Protein AF-A0AAU8HGP7-F1 (afdb_monomer_lite)

pLDDT: mean 84.36, std 16.42, range [36.03, 98.19]

Foldseek 3Di:
DDDPDPPPDDPPPDDDDDDDDDLVVVVVVQVVVCVPDDRDDPDLVSVQVCVVVVNDDDDDDDDDPDDPVDDDDSHDDPPDDDDQDWDDDDDDTDSDDDDDDDDDD

Structure (mmCIF, N/CA/C/O backbone):
data_AF-A0AAU8HGP7-F1
#
_entry.id   AF-A0AAU8HGP7-F1
#
loop_
_atom_site.group_PDB
_atom_site.id
_atom_site.type_symbol
_atom_site.label_atom_id
_atom_site.label_alt_id
_atom_site.label_comp_id
_atom_site.label_asym_id
_atom_site.label_entity_id
_atom_site.label_seq_id
_atom_site.pdbx_PDB_ins_code
_atom_site.Cartn_x
_atom_site.Cartn_y
_atom_site.Cartn_z
_atom_site.occupancy
_atom_site.B_iso_or_equiv
_atom_site.auth_seq_id
_atom_site.auth_comp_id
_atom_site.auth_asym_id
_atom_site.auth_atom_id
_atom_site.pdbx_PDB_model_num
ATOM 1 N N . MET A 1 1 ? 31.599 11.534 -7.308 1.00 37.41 1 MET A N 1
ATOM 2 C CA . MET A 1 1 ? 30.178 11.423 -7.708 1.00 37.41 1 MET A CA 1
ATOM 3 C C . MET A 1 1 ? 29.324 11.903 -6.541 1.00 37.41 1 MET A C 1
ATOM 5 O O . MET A 1 1 ? 29.303 11.242 -5.515 1.00 37.41 1 MET A O 1
ATOM 9 N N . SER A 1 2 ? 28.727 13.094 -6.640 1.00 36.03 2 SER A N 1
ATOM 10 C CA . SER A 1 2 ? 27.918 13.686 -5.563 1.00 36.03 2 SER A CA 1
ATOM 11 C C . SER A 1 2 ? 26.450 13.325 -5.785 1.00 36.03 2 SER A C 1
ATOM 13 O O . SER A 1 2 ? 25.840 13.785 -6.752 1.00 36.03 2 SER A O 1
ATOM 15 N N . SER A 1 3 ? 25.905 12.455 -4.933 1.00 38.50 3 SER A N 1
ATOM 16 C CA . SER A 1 3 ? 24.483 12.114 -4.941 1.00 38.50 3 SER A CA 1
ATOM 17 C C . SER A 1 3 ? 23.694 13.293 -4.370 1.00 38.50 3 SER A C 1
ATOM 19 O O . SER A 1 3 ? 23.772 13.595 -3.177 1.00 38.50 3 SER A O 1
ATOM 21 N N . ARG A 1 4 ? 22.960 14.007 -5.231 1.00 39.72 4 ARG A N 1
ATOM 22 C CA . ARG A 1 4 ? 21.992 15.018 -4.797 1.00 39.72 4 ARG A CA 1
ATOM 23 C C . ARG A 1 4 ? 20.799 14.292 -4.186 1.00 39.72 4 ARG A C 1
ATOM 25 O O . ARG A 1 4 ? 19.918 13.831 -4.905 1.00 39.72 4 ARG A O 1
ATOM 32 N N . PHE A 1 5 ? 20.746 14.234 -2.860 1.00 43.94 5 PHE A N 1
ATOM 33 C CA . PHE A 1 5 ? 19.505 13.939 -2.154 1.00 43.94 5 PHE A CA 1
ATOM 34 C C . PHE A 1 5 ? 18.462 14.989 -2.550 1.00 43.94 5 PHE A C 1
ATOM 36 O O . PHE A 1 5 ? 18.639 16.184 -2.295 1.00 43.94 5 PHE A O 1
ATOM 43 N N . HIS A 1 6 ? 17.378 14.551 -3.190 1.00 46.34 6 HIS A N 1
ATOM 44 C CA . HIS A 1 6 ? 16.186 15.365 -3.389 1.00 46.34 6 HIS A CA 1
ATOM 45 C C . HIS A 1 6 ? 15.585 15.624 -2.001 1.00 46.34 6 HIS A C 1
ATOM 47 O O . HIS A 1 6 ? 14.832 14.818 -1.462 1.00 46.34 6 HIS A O 1
ATOM 53 N N . ARG A 1 7 ? 15.995 16.721 -1.356 1.00 45.78 7 ARG A N 1
ATOM 54 C CA . ARG A 1 7 ? 15.379 17.178 -0.112 1.00 45.78 7 ARG A CA 1
ATOM 55 C C . ARG A 1 7 ? 13.959 17.598 -0.473 1.00 45.78 7 ARG A C 1
ATOM 57 O O . ARG A 1 7 ? 13.788 18.657 -1.074 1.00 45.78 7 ARG A O 1
ATOM 64 N N . LEU A 1 8 ? 12.970 16.763 -0.150 1.00 52.22 8 LEU A N 1
ATOM 65 C CA . LEU A 1 8 ? 11.555 17.124 -0.231 1.00 52.22 8 LEU A CA 1
ATOM 66 C C . LEU A 1 8 ? 11.387 18.460 0.499 1.00 52.22 8 LEU A C 1
ATOM 68 O O . LEU A 1 8 ? 11.531 18.542 1.721 1.00 52.22 8 LEU A O 1
ATOM 72 N N . ARG A 1 9 ? 11.185 19.539 -0.261 1.00 57.00 9 ARG A N 1
ATOM 73 C CA . ARG A 1 9 ? 10.825 20.828 0.321 1.00 57.00 9 ARG A CA 1
ATOM 74 C C . ARG A 1 9 ? 9.445 20.639 0.931 1.00 57.00 9 ARG A C 1
ATOM 76 O O . ARG A 1 9 ? 8.530 20.189 0.249 1.00 57.00 9 ARG A O 1
ATOM 83 N N . ARG A 1 10 ? 9.326 20.948 2.223 1.00 57.50 10 ARG A N 1
ATOM 84 C CA . ARG A 1 10 ? 8.064 20.905 2.961 1.00 57.50 10 ARG A CA 1
ATOM 85 C C . ARG A 1 10 ? 7.045 21.756 2.183 1.00 57.50 10 ARG A C 1
ATOM 87 O O . ARG A 1 10 ? 7.343 22.934 1.970 1.00 57.50 10 ARG A O 1
ATOM 94 N N . PRO A 1 11 ? 5.911 21.209 1.715 1.00 55.31 11 PRO A N 1
ATOM 95 C CA . PRO A 1 11 ? 4.884 22.036 1.101 1.00 55.31 11 PRO A CA 1
ATOM 96 C C . PRO A 1 11 ? 4.435 23.070 2.137 1.00 55.31 11 PRO A C 1
ATOM 98 O O . PRO A 1 11 ? 4.097 22.734 3.274 1.00 55.31 11 PRO A O 1
ATOM 101 N N . VAL A 1 12 ? 4.528 24.345 1.773 1.00 58.25 12 VAL A N 1
ATOM 102 C CA . VAL A 1 12 ? 4.120 25.453 2.635 1.00 58.25 12 VAL A CA 1
ATOM 103 C C . VAL A 1 12 ? 2.593 25.428 2.696 1.00 58.25 12 VAL A C 1
ATOM 105 O O . VAL A 1 12 ? 1.947 25.575 1.665 1.00 58.25 12 VAL A O 1
ATOM 108 N N . GLY A 1 13 ? 2.023 25.206 3.885 1.00 67.81 13 GLY A N 1
ATOM 109 C CA . GLY A 1 13 ? 0.579 25.335 4.127 1.00 67.81 13 GLY A CA 1
ATOM 110 C C . GLY A 1 13 ? -0.197 24.055 4.455 1.00 67.81 13 GLY A C 1
ATOM 111 O O . GLY A 1 13 ? -1.377 24.162 4.769 1.00 67.81 13 GLY A O 1
ATOM 112 N N . VAL A 1 14 ? 0.420 22.866 4.454 1.00 73.69 14 VAL A N 1
ATOM 113 C CA . VAL A 1 14 ? -0.250 21.633 4.920 1.00 73.69 14 VAL A CA 1
ATOM 114 C C . VAL A 1 14 ? 0.194 21.321 6.357 1.00 73.69 14 VAL A C 1
ATOM 116 O O . VAL A 1 14 ? 1.399 21.154 6.581 1.00 73.69 14 VAL A O 1
ATOM 119 N N . PRO A 1 15 ? -0.717 21.264 7.350 1.00 85.94 15 PRO A N 1
ATOM 120 C CA . PRO A 1 15 ? -0.354 20.904 8.717 1.00 85.94 15 PRO A CA 1
ATOM 121 C C . PRO A 1 15 ? 0.194 19.472 8.758 1.00 85.94 15 PRO A C 1
ATOM 123 O O . PRO A 1 15 ? -0.383 18.555 8.179 1.00 85.94 15 PRO A O 1
ATOM 126 N N . VAL A 1 16 ? 1.328 19.285 9.438 1.00 88.44 16 VAL A N 1
ATOM 127 C CA . VAL A 1 16 ? 1.973 17.976 9.611 1.00 88.44 16 VAL A CA 1
ATOM 128 C C . VAL A 1 16 ? 1.988 17.631 11.088 1.00 88.44 16 VAL A C 1
ATOM 130 O O . VAL A 1 16 ? 2.573 18.369 11.883 1.00 88.44 16 VAL A O 1
ATOM 133 N N . THR A 1 17 ? 1.415 16.480 11.422 1.00 91.38 17 THR A N 1
ATOM 134 C CA . THR A 1 17 ? 1.428 15.914 12.772 1.00 91.38 17 THR A CA 1
ATOM 135 C C . THR A 1 17 ? 2.379 14.724 12.812 1.00 91.38 17 THR A C 1
ATOM 137 O O . THR A 1 17 ? 2.249 13.798 12.015 1.00 91.38 17 THR A O 1
ATOM 140 N N . PHE A 1 18 ? 3.334 14.736 13.742 1.00 93.31 18 PHE A N 1
ATOM 141 C CA . PHE A 1 18 ? 4.200 13.587 14.008 1.00 93.31 18 PHE A CA 1
ATOM 142 C C . PHE A 1 18 ? 3.586 12.750 15.126 1.00 93.31 18 PHE A C 1
ATOM 144 O O . PHE A 1 18 ? 3.319 13.268 16.209 1.00 93.31 18 PHE A O 1
ATOM 151 N N . LEU A 1 19 ? 3.373 11.464 14.864 1.00 94.88 19 LEU A N 1
ATOM 152 C CA . LEU A 1 19 ? 2.834 10.521 15.837 1.00 94.88 19 LEU A CA 1
ATOM 153 C C . LEU A 1 19 ? 3.947 9.578 16.294 1.00 94.88 19 LEU A C 1
ATOM 155 O O . LEU A 1 19 ? 4.621 8.968 15.469 1.00 94.88 19 LEU A O 1
ATOM 159 N N . ASN A 1 20 ? 4.122 9.450 17.608 1.00 96.31 20 ASN A N 1
ATOM 160 C CA . ASN A 1 20 ? 5.013 8.467 18.218 1.00 96.31 20 ASN A CA 1
ATOM 161 C C . ASN A 1 20 ? 4.166 7.372 18.879 1.00 96.31 20 ASN A C 1
ATOM 163 O O . ASN A 1 20 ? 3.949 7.380 20.088 1.00 96.31 20 ASN A O 1
ATOM 167 N N . CYS A 1 21 ? 3.597 6.496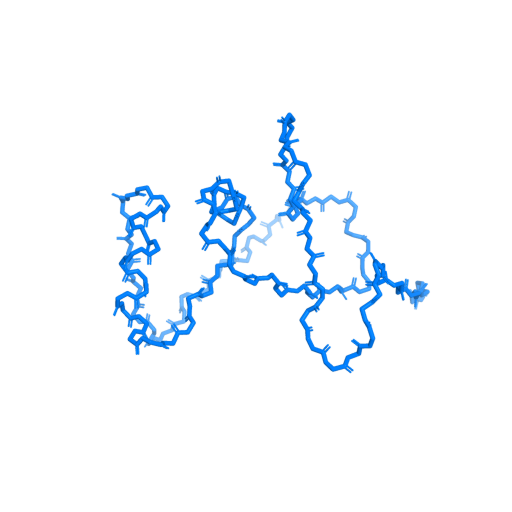 18.057 1.00 96.62 21 CYS A N 1
ATOM 168 C CA . CYS A 1 21 ? 2.717 5.414 18.493 1.00 96.62 21 CYS A CA 1
ATOM 169 C C . CYS A 1 21 ? 2.791 4.241 17.505 1.00 96.62 21 CYS A C 1
ATOM 171 O O . CYS A 1 21 ? 3.427 4.342 16.454 1.00 96.62 21 CYS A O 1
ATOM 173 N N . GLY A 1 22 ? 2.155 3.118 17.847 1.00 97.00 22 GLY A N 1
ATOM 174 C CA . GLY A 1 22 ? 2.064 1.968 16.947 1.00 97.00 22 GLY A CA 1
ATOM 175 C C . GLY A 1 22 ? 1.133 2.218 15.745 1.00 97.00 22 GLY A C 1
ATOM 176 O O . GLY A 1 22 ? 0.270 3.095 15.814 1.00 97.00 22 GLY A O 1
ATOM 177 N N . PRO A 1 23 ? 1.242 1.425 14.661 1.00 97.06 23 PRO A N 1
ATOM 178 C CA . PRO A 1 23 ? 0.461 1.625 13.434 1.00 97.06 23 PRO A CA 1
ATOM 179 C C . PRO A 1 23 ? -1.057 1.636 13.640 1.00 97.06 23 PRO A C 1
ATOM 181 O O . PRO A 1 23 ? -1.739 2.477 13.065 1.00 97.06 23 PRO A O 1
ATOM 184 N N . ALA A 1 24 ? -1.588 0.746 14.484 1.00 97.75 24 ALA A N 1
ATOM 185 C CA . ALA A 1 24 ? -3.023 0.691 14.770 1.00 97.75 24 ALA A CA 1
ATOM 186 C C . ALA A 1 24 ? -3.539 1.994 15.406 1.00 97.75 24 ALA A C 1
ATOM 188 O O . ALA A 1 24 ? -4.586 2.512 15.024 1.00 97.75 24 ALA A O 1
ATOM 189 N N . GLU A 1 25 ? -2.770 2.563 16.338 1.00 98.19 25 GLU A N 1
ATOM 190 C CA . GLU A 1 25 ? -3.117 3.828 16.986 1.00 98.19 25 GLU A CA 1
ATOM 191 C C . GLU A 1 25 ? -2.986 5.009 16.015 1.00 98.19 25 GLU A C 1
ATOM 193 O O . GLU A 1 25 ? -3.845 5.891 15.989 1.00 98.19 25 GLU A O 1
ATOM 198 N N . ALA A 1 26 ? -1.970 4.990 15.148 1.00 97.81 26 ALA A N 1
ATOM 199 C CA . ALA A 1 26 ? -1.826 5.981 14.087 1.00 97.81 26 ALA A CA 1
ATOM 200 C C . ALA A 1 26 ? -3.020 5.960 13.115 1.00 97.81 26 ALA A C 1
ATOM 202 O O . ALA A 1 26 ? -3.518 7.024 12.750 1.00 97.81 26 ALA A O 1
ATOM 203 N N . VAL A 1 27 ? -3.522 4.773 12.750 1.00 97.94 27 VAL A N 1
ATOM 204 C CA . VAL A 1 27 ? -4.740 4.620 11.935 1.00 97.94 27 VAL A CA 1
ATOM 205 C C . VAL A 1 27 ? -5.961 5.173 12.663 1.00 97.94 27 VAL A C 1
ATOM 207 O O . VAL A 1 27 ? -6.711 5.948 12.074 1.00 97.94 27 VAL A O 1
ATOM 210 N N . ARG A 1 28 ? -6.138 4.860 13.952 1.00 98.12 28 ARG A N 1
ATOM 211 C CA . ARG A 1 28 ? -7.251 5.389 14.758 1.00 98.12 28 ARG A CA 1
ATOM 212 C C . ARG A 1 28 ? -7.260 6.922 14.779 1.00 98.12 28 ARG A C 1
ATOM 214 O O . ARG A 1 28 ? -8.301 7.537 14.549 1.00 98.12 28 ARG A O 1
ATOM 221 N N . ILE A 1 29 ? -6.105 7.539 15.035 1.00 97.75 29 ILE A N 1
ATOM 222 C CA . ILE A 1 29 ? -5.942 9.001 15.032 1.00 97.75 29 ILE A CA 1
ATOM 223 C C . ILE A 1 29 ? -6.196 9.568 13.627 1.00 97.75 29 ILE A C 1
ATOM 225 O O . ILE A 1 29 ? -6.910 10.562 13.485 1.00 97.75 29 ILE A O 1
ATOM 229 N N . GLY A 1 30 ? -5.642 8.928 12.594 1.00 96.50 30 GLY A N 1
ATOM 230 C CA . GLY A 1 30 ? -5.785 9.343 11.200 1.00 96.50 30 GLY A CA 1
ATOM 231 C C . GLY A 1 30 ? -7.233 9.315 10.715 1.00 96.50 30 GLY A C 1
ATOM 232 O O . GLY A 1 30 ? -7.698 10.300 10.148 1.00 96.50 30 GLY A O 1
ATOM 233 N N . LEU A 1 31 ? -7.974 8.241 10.999 1.00 97.56 31 LEU A N 1
ATOM 234 C CA . LEU A 1 31 ? -9.391 8.111 10.644 1.00 97.56 31 LEU A CA 1
ATOM 235 C C . LEU A 1 31 ? -10.26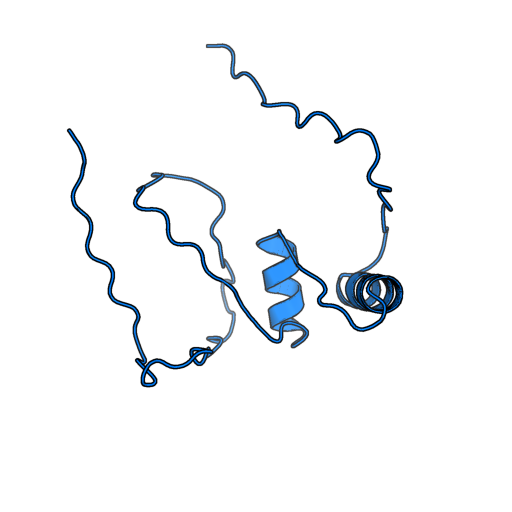2 9.138 11.377 1.00 97.56 31 LEU A C 1
ATOM 237 O O . LEU A 1 31 ? -11.138 9.751 10.765 1.00 97.56 31 LEU A O 1
ATOM 241 N N . ALA A 1 32 ? -9.993 9.385 12.665 1.00 97.62 32 ALA A N 1
ATOM 242 C CA . ALA A 1 32 ? -10.688 10.429 13.419 1.00 97.62 32 ALA A CA 1
ATOM 243 C C . ALA A 1 32 ? -10.466 11.819 12.795 1.00 97.62 32 ALA A C 1
ATOM 245 O O . ALA A 1 32 ? -11.414 12.590 12.650 1.00 97.62 32 ALA A O 1
ATOM 246 N N . ALA A 1 33 ? -9.236 12.122 12.368 1.00 95.75 33 ALA A N 1
ATOM 247 C CA . ALA A 1 33 ? -8.914 13.370 11.676 1.00 95.75 33 ALA A CA 1
ATOM 248 C C . ALA A 1 33 ? -9.486 13.437 10.245 1.00 95.75 33 ALA A C 1
ATOM 250 O O . ALA A 1 33 ? -9.815 14.522 9.759 1.00 95.75 33 ALA A O 1
ATOM 251 N N . ALA A 1 34 ? -9.627 12.294 9.566 1.00 95.94 34 ALA A N 1
ATOM 252 C CA . ALA A 1 34 ? -10.193 12.211 8.222 1.00 95.94 34 ALA A CA 1
ATOM 253 C C . ALA A 1 34 ? -11.696 12.536 8.197 1.00 95.94 34 ALA A C 1
ATOM 255 O O . ALA A 1 34 ? -12.203 12.986 7.167 1.00 95.94 34 ALA A O 1
ATOM 256 N N . GLY A 1 35 ? -12.403 12.365 9.321 1.00 95.75 35 GLY A N 1
ATOM 257 C CA . GLY A 1 35 ? -13.796 12.794 9.469 1.00 95.75 35 GLY A CA 1
ATOM 258 C C . GLY A 1 35 ? -14.741 12.104 8.484 1.00 95.75 35 GLY A C 1
ATOM 259 O O . GLY A 1 35 ? -15.535 12.770 7.825 1.00 95.75 35 GLY A O 1
ATOM 260 N N . GLY A 1 36 ? -14.608 10.782 8.339 1.00 95.94 36 GLY A N 1
ATOM 261 C CA . GLY A 1 36 ? -15.422 9.970 7.426 1.00 95.94 36 GLY A CA 1
ATOM 262 C C . GLY A 1 36 ? -14.920 9.913 5.978 1.00 95.94 36 GLY A C 1
ATOM 263 O O . GLY A 1 36 ? -15.563 9.281 5.149 1.00 95.94 36 GLY A O 1
ATOM 264 N N . ARG A 1 37 ? -13.786 10.555 5.664 1.00 96.31 37 ARG A N 1
ATOM 265 C CA . ARG A 1 37 ? -13.057 10.361 4.398 1.00 96.31 37 ARG A CA 1
ATOM 266 C C . ARG A 1 37 ? -12.024 9.237 4.522 1.00 96.31 37 ARG A C 1
ATOM 268 O O . ARG A 1 37 ? -11.737 8.768 5.621 1.00 96.31 37 ARG A O 1
ATOM 275 N N . ASN A 1 38 ? -11.424 8.874 3.392 1.00 95.88 38 ASN A N 1
ATOM 276 C CA . ASN A 1 38 ? -10.363 7.874 3.327 1.00 95.88 38 ASN A CA 1
ATOM 277 C C . ASN A 1 38 ? -9.089 8.343 4.048 1.00 95.88 38 ASN A C 1
ATOM 279 O O . ASN A 1 38 ? -8.736 9.527 4.022 1.00 95.88 38 ASN A O 1
ATOM 283 N N . LEU A 1 39 ? -8.385 7.385 4.652 1.00 97.00 39 LEU A N 1
ATOM 284 C CA . LEU A 1 39 ? -7.030 7.549 5.165 1.00 97.00 39 LEU A CA 1
ATOM 285 C C . LEU A 1 39 ? -6.066 6.798 4.243 1.00 97.00 39 LEU A C 1
ATOM 287 O O . LEU A 1 39 ? -6.054 5.573 4.219 1.00 97.00 39 LEU A O 1
ATOM 291 N N . GLU A 1 40 ? -5.234 7.532 3.512 1.00 96.25 40 GLU A N 1
ATOM 292 C CA . GLU A 1 40 ? -4.271 6.939 2.583 1.00 96.25 40 GLU A CA 1
ATOM 293 C C . GLU A 1 40 ? -2.920 6.661 3.255 1.00 96.25 40 GLU A C 1
ATOM 295 O O . GLU A 1 40 ? -2.417 7.455 4.057 1.00 96.25 40 GLU A O 1
ATOM 300 N N . VAL A 1 41 ? -2.299 5.536 2.891 1.00 95.50 41 VAL A N 1
ATOM 301 C CA . VAL A 1 41 ? -1.013 5.093 3.442 1.00 95.50 41 VAL A CA 1
ATOM 302 C C . VAL A 1 41 ? 0.031 4.996 2.333 1.00 95.50 41 VAL A C 1
ATOM 304 O O . VAL A 1 41 ? 0.082 4.033 1.575 1.00 95.50 41 VAL A O 1
ATOM 307 N N . PHE A 1 42 ? 0.943 5.967 2.291 1.00 93.00 42 PHE A N 1
ATOM 308 C CA . PHE A 1 42 ? 2.052 6.012 1.330 1.00 93.00 42 PHE A CA 1
ATOM 309 C C . PHE A 1 42 ? 3.344 5.417 1.908 1.00 93.00 42 PHE A C 1
ATOM 311 O O . PHE A 1 42 ? 4.365 6.097 2.027 1.00 93.00 42 PHE A O 1
ATOM 318 N N . SER A 1 43 ? 3.308 4.149 2.326 1.00 92.62 43 SER A N 1
ATOM 319 C CA . SER A 1 43 ? 4.490 3.472 2.874 1.00 92.62 43 SER A CA 1
ATOM 320 C C . SER A 1 43 ? 4.433 1.953 2.698 1.00 92.62 43 SER A C 1
ATOM 322 O O . SER A 1 43 ? 3.458 1.340 3.135 1.00 92.62 43 SER A O 1
ATOM 324 N N . PRO A 1 44 ? 5.493 1.314 2.162 1.00 90.75 44 PRO A N 1
ATOM 325 C CA . PRO A 1 44 ? 5.545 -0.143 2.057 1.00 90.75 44 PRO A CA 1
ATOM 326 C C . PRO A 1 44 ? 5.655 -0.820 3.433 1.00 90.75 44 PRO A C 1
ATOM 328 O O . PRO A 1 44 ? 5.048 -1.862 3.669 1.00 90.75 44 PRO A O 1
ATOM 331 N N . SER A 1 45 ? 6.387 -0.224 4.384 1.00 93.00 45 SER A N 1
ATOM 332 C CA . SER A 1 45 ? 6.616 -0.832 5.702 1.00 93.00 45 SER A CA 1
ATOM 333 C C . SER A 1 45 ? 5.414 -0.705 6.636 1.00 93.00 45 SER A C 1
ATOM 335 O O . SER A 1 45 ? 5.094 -1.661 7.344 1.00 93.00 45 SER A O 1
ATOM 337 N N . ILE A 1 46 ? 4.746 0.453 6.648 1.00 94.75 46 ILE A N 1
ATOM 338 C CA . ILE A 1 46 ? 3.512 0.648 7.420 1.00 94.75 46 ILE A CA 1
ATOM 339 C C . ILE A 1 46 ? 2.363 -0.096 6.743 1.00 94.75 46 ILE A C 1
ATOM 341 O O . ILE A 1 46 ? 1.627 -0.792 7.431 1.00 94.75 46 ILE A O 1
ATOM 345 N N . GLY A 1 47 ? 2.266 -0.051 5.409 1.00 94.69 47 GLY A N 1
ATOM 346 C CA . GLY A 1 47 ? 1.266 -0.814 4.659 1.00 94.69 47 GLY A CA 1
ATOM 347 C C . GLY A 1 47 ? 1.310 -2.311 4.978 1.00 94.69 47 GLY A C 1
ATOM 348 O O . GLY A 1 47 ? 0.275 -2.892 5.293 1.00 94.69 47 GLY A O 1
ATOM 349 N N . ARG A 1 48 ? 2.502 -2.929 5.017 1.00 94.38 48 ARG A N 1
ATOM 350 C CA . ARG A 1 48 ? 2.655 -4.338 5.434 1.00 94.38 48 ARG A CA 1
ATOM 351 C C . ARG A 1 48 ? 2.134 -4.601 6.851 1.00 94.38 48 ARG A C 1
ATOM 353 O O . ARG A 1 48 ? 1.395 -5.558 7.047 1.00 94.38 48 ARG A O 1
ATOM 360 N N . GLN A 1 49 ? 2.507 -3.767 7.822 1.00 94.81 49 GLN A N 1
ATOM 361 C CA . GLN A 1 49 ? 2.054 -3.919 9.212 1.00 94.81 49 GLN A CA 1
ATOM 362 C C . GLN A 1 49 ? 0.531 -3.794 9.325 1.00 94.81 49 GLN A C 1
ATOM 364 O O . GLN A 1 49 ? -0.100 -4.544 10.059 1.00 94.81 49 GLN A O 1
ATOM 369 N N . LEU A 1 50 ? -0.074 -2.868 8.580 1.00 96.06 50 LEU A N 1
ATOM 370 C CA . LEU A 1 50 ? -1.524 -2.698 8.572 1.00 96.06 50 LEU A CA 1
ATOM 371 C C . LEU A 1 50 ? -2.239 -3.864 7.879 1.00 96.06 50 LEU A C 1
ATOM 373 O O . LEU A 1 50 ? -3.299 -4.268 8.346 1.00 96.06 50 LEU A O 1
ATOM 377 N N . LEU A 1 51 ? -1.646 -4.459 6.838 1.00 94.50 51 LEU A N 1
ATOM 378 C CA . LEU A 1 51 ? -2.151 -5.700 6.239 1.00 94.50 51 LEU A CA 1
ATOM 379 C C . LEU A 1 51 ? -2.136 -6.867 7.235 1.00 94.50 51 LEU A C 1
ATOM 381 O O . LEU A 1 51 ? -3.119 -7.595 7.326 1.00 94.50 51 LEU A O 1
ATOM 385 N N . GLU A 1 52 ? -1.059 -7.026 8.009 1.00 92.44 52 GLU A N 1
ATOM 386 C CA . GLU A 1 52 ? -0.958 -8.053 9.064 1.00 92.44 52 GLU A CA 1
ATOM 387 C C . GLU A 1 52 ? -1.992 -7.856 10.179 1.00 92.44 52 GLU A C 1
ATOM 389 O O . GLU A 1 52 ? -2.485 -8.828 10.747 1.00 92.44 52 GLU A O 1
ATOM 394 N N . LEU A 1 53 ? -2.346 -6.603 10.465 1.00 94.56 53 LEU A N 1
ATOM 395 C CA . LEU A 1 53 ? -3.376 -6.240 11.438 1.00 94.56 53 LEU A CA 1
ATOM 396 C C . LEU A 1 53 ? -4.804 -6.285 10.865 1.00 94.56 53 LEU A C 1
ATOM 398 O O . LEU A 1 53 ? -5.751 -6.044 11.610 1.00 94.56 53 LEU A O 1
ATOM 402 N N . GLY A 1 54 ? -4.977 -6.558 9.566 1.00 94.50 54 GLY A N 1
ATOM 403 C CA . GLY A 1 54 ? -6.287 -6.534 8.903 1.00 94.50 54 GLY A CA 1
ATOM 404 C C . GLY A 1 54 ? -6.920 -5.138 8.825 1.00 94.50 54 GLY A C 1
ATOM 405 O O . GLY A 1 54 ? -8.141 -5.022 8.800 1.00 94.50 54 GLY A O 1
ATOM 406 N N . LEU A 1 55 ? -6.101 -4.082 8.826 1.00 97.06 55 LEU A N 1
ATOM 407 C CA . LEU A 1 55 ? -6.523 -2.674 8.851 1.00 97.06 55 LEU A CA 1
ATOM 408 C C . LEU A 1 55 ? -6.497 -1.988 7.474 1.00 97.06 55 LEU A C 1
ATOM 410 O O . LEU A 1 55 ? -6.764 -0.793 7.395 1.00 97.06 55 LEU A O 1
ATOM 414 N N . ILE A 1 56 ? -6.139 -2.713 6.413 1.00 96.12 56 ILE A N 1
ATOM 415 C CA . ILE A 1 56 ? -6.225 -2.239 5.027 1.00 96.12 56 ILE A CA 1
ATOM 416 C C . ILE A 1 56 ? -7.470 -2.843 4.385 1.00 96.12 56 ILE A C 1
ATOM 418 O O . ILE A 1 56 ? -7.628 -4.065 4.367 1.00 96.12 56 ILE A O 1
ATOM 422 N N . ASP A 1 57 ? -8.320 -1.982 3.848 1.00 94.38 57 ASP A N 1
ATOM 423 C CA . ASP A 1 57 ? -9.538 -2.319 3.115 1.00 94.38 57 ASP A CA 1
ATOM 424 C C . ASP A 1 57 ? -9.313 -2.347 1.595 1.00 94.38 57 ASP A C 1
ATOM 426 O O . ASP A 1 57 ? -9.800 -3.255 0.920 1.00 94.38 57 ASP A O 1
ATOM 430 N N . GLU A 1 58 ? -8.523 -1.413 1.064 1.00 94.06 58 GLU A N 1
ATOM 431 C CA . GLU A 1 58 ? -8.218 -1.291 -0.363 1.00 94.06 58 GLU A CA 1
ATOM 432 C C . GLU A 1 58 ? -6.715 -1.079 -0.622 1.00 94.06 58 GLU A C 1
ATOM 434 O O . GLU A 1 58 ? -5.995 -0.464 0.165 1.00 94.06 58 GLU A O 1
ATOM 439 N N . ILE A 1 59 ? -6.225 -1.593 -1.756 1.00 92.25 59 ILE A N 1
ATOM 440 C CA . ILE A 1 59 ? -4.877 -1.312 -2.261 1.00 92.25 59 ILE A CA 1
ATOM 441 C C . ILE A 1 59 ? -4.997 -0.761 -3.678 1.00 92.25 59 ILE A C 1
ATOM 443 O O . ILE A 1 59 ? -5.325 -1.502 -4.607 1.00 92.25 59 ILE A O 1
ATOM 447 N N . ASP A 1 60 ? -4.645 0.511 -3.843 1.00 90.88 60 ASP A N 1
ATOM 448 C CA . ASP A 1 60 ? -4.515 1.141 -5.152 1.00 90.88 60 ASP A CA 1
ATOM 449 C C . ASP A 1 60 ? -3.085 0.971 -5.701 1.00 90.88 60 ASP A C 1
ATOM 451 O O . ASP A 1 60 ? -2.091 1.306 -5.045 1.00 90.88 60 ASP A O 1
ATOM 455 N N . LEU A 1 61 ? -2.968 0.401 -6.906 1.00 89.00 61 LEU A N 1
ATOM 456 C CA . LEU A 1 61 ? -1.694 0.023 -7.522 1.00 89.00 61 LEU A CA 1
ATOM 457 C C . LEU A 1 61 ? -1.447 0.773 -8.829 1.00 89.00 61 LEU A C 1
ATOM 459 O O . LEU A 1 61 ? -1.985 0.440 -9.885 1.00 89.00 61 LEU A O 1
ATOM 463 N N . HIS A 1 62 ? -0.487 1.692 -8.782 1.00 87.69 62 HIS A N 1
ATOM 464 C CA . HIS A 1 62 ? 0.030 2.380 -9.959 1.00 87.69 62 HIS A CA 1
ATOM 465 C C . HIS A 1 62 ? 1.261 1.658 -10.525 1.00 87.69 62 HIS A C 1
ATOM 467 O O . HIS A 1 62 ? 2.359 1.731 -9.968 1.00 87.69 62 HIS A O 1
ATOM 473 N N . VAL A 1 63 ? 1.100 0.967 -11.658 1.00 88.62 63 VAL A N 1
ATOM 474 C CA . VAL A 1 63 ? 2.200 0.269 -12.346 1.00 88.62 63 VAL A CA 1
ATOM 475 C C . VAL A 1 63 ? 2.811 1.170 -13.419 1.00 88.62 63 VAL A C 1
ATOM 477 O O . VAL A 1 63 ? 2.215 1.407 -14.468 1.00 88.62 63 VAL A O 1
ATOM 480 N N . ALA A 1 64 ? 4.028 1.656 -13.172 1.00 91.38 64 ALA A N 1
ATOM 481 C CA . ALA A 1 64 ? 4.796 2.418 -14.153 1.00 91.38 64 ALA A CA 1
ATOM 482 C C . ALA A 1 64 ? 5.569 1.486 -15.113 1.00 91.38 64 ALA A C 1
ATOM 484 O O . ALA A 1 64 ? 6.085 0.454 -14.674 1.00 91.38 64 ALA A O 1
ATOM 485 N N . PRO A 1 65 ? 5.732 1.846 -16.402 1.00 92.31 65 PRO A N 1
ATOM 486 C CA . PRO A 1 65 ? 6.452 1.040 -17.392 1.00 92.31 65 PRO A CA 1
ATOM 487 C C . PRO A 1 65 ? 7.980 1.172 -17.258 1.00 92.31 65 PRO A C 1
ATOM 489 O O . PRO A 1 65 ? 8.678 1.468 -18.227 1.00 92.31 65 PRO A O 1
ATOM 492 N N . VAL A 1 66 ? 8.515 0.982 -16.049 1.00 93.38 66 VAL A N 1
ATOM 493 C CA . VAL A 1 66 ? 9.945 1.110 -15.748 1.00 93.38 66 VAL A CA 1
ATOM 494 C C . VAL A 1 66 ? 10.444 -0.085 -14.941 1.00 93.38 66 VAL A C 1
ATOM 496 O O . VAL A 1 66 ? 9.850 -0.485 -13.942 1.00 93.38 66 VAL A O 1
ATOM 499 N N . LEU A 1 67 ? 11.573 -0.653 -15.362 1.00 92.06 67 LEU A N 1
ATOM 500 C CA . LEU A 1 67 ? 12.289 -1.681 -14.612 1.00 92.06 67 LEU A CA 1
ATOM 501 C C . LEU A 1 67 ? 13.413 -1.004 -13.824 1.00 92.06 67 LEU A C 1
ATOM 503 O O . LEU A 1 67 ? 14.470 -0.714 -14.373 1.00 92.06 67 LEU A O 1
ATOM 507 N N . LEU A 1 68 ? 13.173 -0.726 -12.540 1.00 94.31 68 LEU A N 1
ATOM 508 C CA . LEU A 1 68 ? 14.080 0.082 -11.706 1.00 94.31 68 LEU A CA 1
ATOM 509 C C . LEU A 1 68 ? 15.425 -0.594 -11.379 1.00 94.31 68 LEU A C 1
ATOM 511 O O . LEU A 1 68 ? 16.369 0.081 -10.980 1.00 94.31 68 LEU A O 1
ATOM 515 N N . GLY A 1 69 ? 15.522 -1.921 -11.499 1.00 95.12 69 GLY A N 1
ATOM 516 C CA . GLY A 1 69 ? 16.719 -2.707 -11.166 1.00 95.12 69 GLY A CA 1
ATOM 517 C C . GLY A 1 69 ? 16.947 -2.923 -9.662 1.00 95.12 69 GLY A C 1
ATOM 518 O O . GLY A 1 69 ? 17.266 -4.036 -9.253 1.00 95.12 69 GLY A O 1
ATOM 519 N N . ALA A 1 70 ? 16.724 -1.904 -8.830 1.00 94.69 70 ALA A N 1
ATOM 520 C CA . ALA A 1 70 ? 16.796 -1.980 -7.369 1.00 94.69 70 ALA A CA 1
ATOM 521 C C . ALA A 1 70 ? 15.803 -1.006 -6.710 1.00 94.69 70 ALA A C 1
ATOM 523 O O . ALA A 1 70 ? 15.309 -0.081 -7.353 1.00 94.69 70 ALA A O 1
ATOM 524 N N . GLY A 1 71 ? 15.505 -1.204 -5.423 1.00 91.94 71 GLY A N 1
ATOM 525 C CA . GLY A 1 71 ? 14.627 -0.315 -4.661 1.00 91.94 71 GLY A CA 1
ATOM 526 C C . GLY A 1 71 ? 13.936 -1.002 -3.488 1.00 91.94 71 GLY A C 1
ATOM 527 O O . GLY A 1 71 ? 14.195 -2.168 -3.188 1.00 91.94 71 GLY A O 1
ATOM 528 N N . ILE A 1 72 ? 13.037 -0.263 -2.840 1.00 92.88 72 ILE A N 1
ATOM 529 C CA . ILE A 1 72 ? 12.174 -0.801 -1.788 1.00 92.88 72 ILE A CA 1
ATOM 530 C C . ILE A 1 72 ? 11.050 -1.589 -2.462 1.00 92.88 72 ILE A C 1
ATOM 532 O O . ILE A 1 72 ? 10.348 -1.069 -3.329 1.00 92.88 72 ILE A O 1
ATOM 536 N N . ARG A 1 73 ? 10.899 -2.859 -2.086 1.00 91.75 73 ARG A N 1
ATOM 537 C CA . ARG A 1 73 ? 9.809 -3.705 -2.579 1.00 91.75 73 ARG A CA 1
ATOM 538 C C . ARG A 1 73 ? 8.479 -3.202 -2.019 1.00 91.75 73 ARG A C 1
ATOM 540 O O . ARG A 1 73 ? 8.403 -2.842 -0.850 1.00 91.75 73 ARG A O 1
ATOM 547 N N . LEU A 1 74 ? 7.436 -3.210 -2.852 1.00 89.06 74 LEU A N 1
ATOM 548 C CA . LEU A 1 74 ? 6.078 -2.831 -2.447 1.00 89.06 74 LEU A CA 1
ATOM 549 C C . LEU A 1 74 ? 5.581 -3.679 -1.266 1.00 89.06 74 LEU A C 1
ATOM 551 O O . LEU A 1 74 ? 5.046 -3.143 -0.303 1.00 89.06 74 LEU A O 1
ATOM 555 N N . TYR A 1 75 ? 5.787 -4.993 -1.348 1.00 90.25 75 TYR A N 1
ATOM 556 C CA . TYR A 1 75 ? 5.456 -5.948 -0.300 1.00 90.25 75 TYR A CA 1
ATOM 557 C C . TYR A 1 75 ? 6.627 -6.916 -0.123 1.00 90.25 75 TYR A C 1
ATOM 559 O O . TYR A 1 75 ? 7.027 -7.587 -1.075 1.00 90.25 75 TYR A O 1
ATOM 567 N N . ASP A 1 76 ? 7.186 -6.949 1.083 1.00 90.81 76 ASP A N 1
ATOM 568 C CA . ASP A 1 76 ? 8.279 -7.835 1.484 1.00 90.81 76 ASP A CA 1
ATOM 569 C C . ASP A 1 76 ? 7.967 -8.395 2.873 1.00 90.81 76 ASP A C 1
ATOM 571 O O . ASP A 1 76 ? 8.088 -7.685 3.873 1.00 90.81 76 ASP A O 1
ATOM 575 N N . ASN A 1 77 ? 7.471 -9.634 2.915 1.00 90.75 77 ASN A N 1
ATOM 576 C CA . ASN A 1 77 ? 7.037 -10.291 4.148 1.00 90.75 77 ASN A CA 1
ATOM 577 C C . ASN A 1 77 ? 7.463 -11.772 4.210 1.00 90.75 77 ASN A C 1
ATOM 579 O O . ASN A 1 77 ? 6.646 -12.668 3.965 1.00 90.75 77 ASN A O 1
ATOM 583 N N . PRO A 1 78 ? 8.745 -12.061 4.492 1.00 90.12 78 PRO A N 1
ATOM 584 C CA . PRO A 1 78 ? 9.232 -13.433 4.607 1.00 90.12 78 PRO A CA 1
ATOM 585 C C . PRO A 1 78 ? 8.496 -14.210 5.711 1.00 90.12 78 PRO A C 1
ATOM 587 O O . PRO A 1 78 ? 8.420 -13.755 6.847 1.00 90.12 78 PRO A O 1
ATOM 590 N N . GLY A 1 79 ? 7.967 -15.393 5.386 1.00 90.44 79 GLY A N 1
ATOM 591 C CA . GLY A 1 79 ? 7.208 -16.232 6.328 1.00 90.44 79 GLY A CA 1
ATOM 592 C C . GLY A 1 79 ? 5.735 -15.837 6.513 1.00 90.44 79 GLY A C 1
ATOM 593 O O . GLY A 1 79 ? 5.019 -16.516 7.245 1.00 90.44 79 GLY A O 1
ATOM 594 N N . GLY A 1 80 ? 5.270 -14.780 5.841 1.00 88.12 80 GLY A N 1
ATOM 595 C CA . GLY A 1 80 ? 3.866 -14.373 5.847 1.00 88.12 80 GLY A CA 1
ATOM 596 C C . GLY A 1 80 ? 2.950 -15.307 5.046 1.00 88.12 80 GLY A C 1
ATOM 597 O O . GLY A 1 80 ? 3.385 -16.048 4.162 1.00 88.12 80 GLY A O 1
ATOM 598 N N . VAL A 1 81 ? 1.649 -15.241 5.334 1.00 89.44 81 VAL A N 1
ATOM 599 C CA . VAL A 1 81 ? 0.603 -15.945 4.574 1.00 89.44 81 VAL A CA 1
ATOM 600 C C . VAL A 1 81 ? 0.200 -15.104 3.352 1.00 89.44 81 VAL 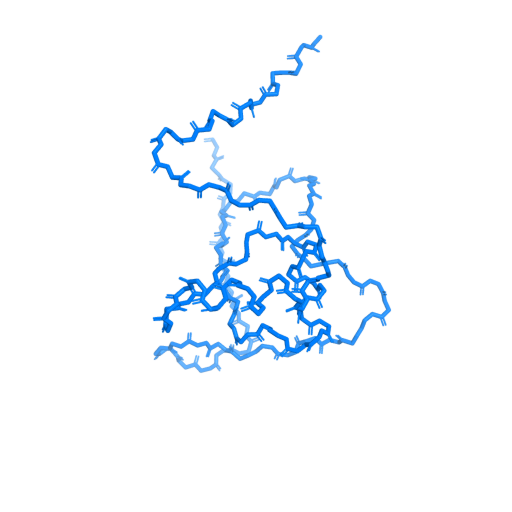A C 1
ATOM 602 O O . VAL A 1 81 ? 0.132 -13.878 3.463 1.00 89.44 81 VAL A O 1
ATOM 605 N N . PRO A 1 82 ? -0.097 -15.711 2.184 1.00 90.06 82 PRO A N 1
ATOM 606 C CA . PRO A 1 82 ? -0.562 -14.963 1.019 1.00 90.06 82 PRO A CA 1
ATOM 607 C C . PRO A 1 82 ? -1.839 -14.154 1.296 1.00 90.06 82 PRO A C 1
ATOM 609 O O . PRO A 1 82 ? -2.875 -14.720 1.642 1.00 90.06 82 PRO A O 1
ATOM 612 N N . VAL A 1 83 ? -1.788 -12.839 1.058 1.00 89.75 83 VAL A N 1
ATOM 613 C CA . VAL A 1 83 ? -2.970 -11.965 1.081 1.00 89.75 83 VAL A CA 1
ATOM 614 C C . VAL A 1 83 ? -3.671 -12.048 -0.272 1.00 89.75 83 VAL A C 1
ATOM 616 O O . VAL A 1 83 ? -3.093 -11.725 -1.311 1.00 89.75 83 VAL A O 1
ATOM 619 N N . ARG A 1 84 ? -4.922 -12.512 -0.278 1.00 88.88 84 ARG A N 1
ATOM 620 C CA . ARG A 1 84 ? -5.733 -12.616 -1.497 1.00 88.88 84 ARG A CA 1
ATOM 621 C C . ARG A 1 84 ? -6.519 -11.327 -1.689 1.00 88.88 84 ARG A C 1
ATOM 623 O O . ARG A 1 84 ? -7.392 -11.014 -0.892 1.00 88.88 84 ARG A O 1
ATOM 630 N N . LEU A 1 85 ? -6.215 -10.610 -2.765 1.00 86.94 85 LEU A N 1
ATOM 631 C CA . LEU A 1 85 ? -6.933 -9.405 -3.166 1.00 86.94 85 LEU A CA 1
ATOM 632 C C . LEU A 1 85 ? -7.986 -9.765 -4.214 1.00 86.94 85 LEU A C 1
ATOM 634 O O . LEU A 1 85 ? -7.748 -10.614 -5.077 1.00 86.94 85 LEU A O 1
ATOM 638 N N . HIS A 1 86 ? -9.136 -9.105 -4.150 1.00 83.94 86 HIS A N 1
ATOM 639 C CA . HIS A 1 86 ? -10.092 -9.067 -5.248 1.00 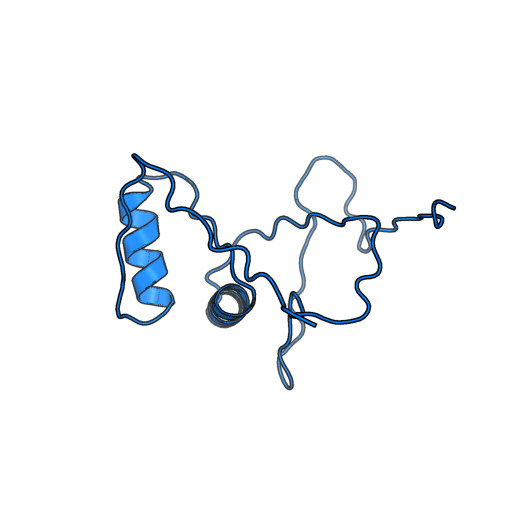83.94 86 HIS A CA 1
ATOM 640 C C . HIS A 1 86 ? -10.011 -7.690 -5.905 1.00 83.94 86 HIS A C 1
ATOM 642 O O . HIS A 1 86 ? -9.723 -6.693 -5.249 1.00 83.94 86 HIS A O 1
ATOM 648 N N . ARG A 1 87 ? -10.223 -7.636 -7.219 1.00 81.75 87 ARG A N 1
ATOM 649 C CA . ARG A 1 87 ? -10.204 -6.372 -7.952 1.00 81.75 87 ARG A CA 1
ATOM 650 C C . ARG A 1 87 ? -11.478 -5.585 -7.645 1.00 81.75 87 ARG A C 1
ATOM 652 O O . ARG A 1 87 ? -12.570 -6.124 -7.809 1.00 81.75 87 ARG A O 1
ATOM 659 N N . VAL A 1 88 ? -11.321 -4.324 -7.263 1.00 81.69 88 VAL A N 1
ATOM 660 C CA . VAL A 1 88 ? -12.417 -3.358 -7.114 1.00 81.69 88 VAL A CA 1
ATOM 661 C C . VAL A 1 88 ? -12.604 -2.615 -8.456 1.00 81.69 88 VAL A C 1
ATOM 663 O O . VAL A 1 88 ? -11.618 -2.300 -9.126 1.00 81.69 88 VAL A O 1
ATOM 666 N N . GLY A 1 89 ? -13.855 -2.406 -8.898 1.00 74.31 89 GLY A N 1
ATOM 667 C CA . GLY A 1 89 ? -14.225 -1.676 -10.131 1.00 74.31 89 GLY A CA 1
ATOM 668 C C . GLY A 1 89 ? -14.840 -2.509 -11.276 1.00 74.31 89 GLY A C 1
ATOM 669 O O . GLY A 1 89 ? -14.685 -3.726 -11.344 1.00 74.31 89 GLY A O 1
ATOM 670 N N . ASP A 1 90 ? -15.491 -1.825 -12.224 1.00 60.41 90 ASP A N 1
ATOM 671 C CA . ASP A 1 90 ? -16.514 -2.315 -13.186 1.00 60.41 90 ASP A CA 1
ATOM 672 C C . ASP A 1 90 ? -16.077 -3.375 -14.219 1.00 60.41 90 ASP A C 1
ATOM 674 O O . ASP A 1 90 ? -16.867 -3.838 -15.041 1.00 60.41 90 ASP A O 1
ATOM 678 N N . GLY A 1 91 ? -14.804 -3.759 -14.222 1.00 59.94 91 GLY A N 1
ATOM 679 C CA . GLY A 1 91 ? -14.327 -4.835 -15.098 1.00 59.94 91 GLY A CA 1
ATOM 680 C C . GLY A 1 91 ? -14.597 -6.208 -14.484 1.00 59.94 91 GLY A C 1
ATOM 681 O O . GLY A 1 91 ? -14.526 -6.356 -13.266 1.00 59.94 91 GLY A O 1
ATOM 682 N N . ALA A 1 92 ? -14.841 -7.222 -15.318 1.00 62.28 92 ALA A N 1
ATOM 683 C CA . ALA A 1 92 ? -14.984 -8.603 -14.860 1.00 62.28 92 ALA A CA 1
ATOM 684 C C . ALA A 1 92 ? -13.838 -8.991 -13.895 1.00 62.28 92 ALA A C 1
ATOM 686 O O . ALA A 1 92 ? -12.697 -8.572 -14.125 1.00 62.28 92 ALA A O 1
ATOM 687 N N . PRO A 1 93 ? -14.095 -9.783 -12.836 1.00 60.19 93 PRO A N 1
ATOM 688 C CA . PRO A 1 93 ? -13.059 -10.231 -11.913 1.00 60.19 93 PRO A CA 1
ATOM 689 C C . PRO A 1 93 ? -11.988 -11.040 -12.654 1.00 60.19 93 PRO A C 1
ATOM 691 O O . PRO A 1 93 ? -12.124 -12.240 -12.880 1.00 60.19 93 PRO A O 1
ATOM 694 N N . THR A 1 94 ? -10.900 -10.395 -13.062 1.00 59.16 94 THR A N 1
ATOM 695 C CA . THR A 1 94 ? -9.725 -11.103 -13.557 1.00 59.16 94 THR A CA 1
ATOM 696 C C . THR A 1 94 ? -8.865 -11.457 -12.356 1.00 59.16 94 THR A C 1
ATOM 698 O O . THR A 1 94 ? -8.419 -10.566 -11.636 1.00 59.16 94 THR A O 1
ATOM 701 N N . ALA A 1 95 ? -8.569 -12.741 -12.161 1.00 65.88 95 ALA A N 1
ATOM 702 C CA . ALA A 1 95 ? -7.612 -13.182 -11.143 1.00 65.88 95 ALA A CA 1
ATOM 703 C C . ALA A 1 95 ? -6.185 -12.633 -11.376 1.00 65.88 95 ALA A C 1
ATOM 705 O O . ALA A 1 95 ? -5.335 -12.738 -10.496 1.00 65.88 95 ALA A O 1
ATOM 706 N N . VAL A 1 96 ? -5.915 -12.074 -12.565 1.00 64.06 96 VAL A N 1
ATOM 707 C CA . VAL A 1 96 ? -4.607 -11.573 -12.997 1.00 64.06 96 VAL A CA 1
ATOM 708 C C . VAL A 1 96 ? -4.778 -10.302 -13.828 1.00 64.06 96 VAL A C 1
ATOM 710 O O . VAL A 1 96 ? -5.537 -10.293 -14.795 1.00 64.06 96 VAL A O 1
ATOM 713 N N . VAL A 1 97 ? -4.014 -9.258 -13.499 1.00 76.19 97 VAL A N 1
ATOM 714 C CA . VAL A 1 97 ? -3.805 -8.092 -14.369 1.00 76.19 97 VAL A CA 1
ATOM 715 C C . VAL A 1 97 ? -2.596 -8.375 -15.264 1.00 76.19 97 VAL A C 1
ATOM 717 O O . VAL A 1 97 ? -1.499 -8.611 -14.764 1.00 76.19 97 VAL A O 1
ATOM 720 N N . ASN A 1 98 ? -2.784 -8.373 -16.587 1.00 75.75 98 ASN A N 1
ATOM 721 C CA . ASN A 1 98 ? -1.702 -8.569 -17.557 1.00 75.75 98 ASN A CA 1
ATOM 722 C C . ASN A 1 98 ? -1.410 -7.250 -18.284 1.00 75.75 98 ASN A C 1
ATOM 724 O O . ASN A 1 98 ? -2.239 -6.764 -19.051 1.00 75.75 98 ASN A O 1
ATOM 728 N N . VAL A 1 99 ? -0.230 -6.681 -18.040 1.00 84.31 99 VAL A N 1
ATOM 729 C CA . VAL A 1 99 ? 0.256 -5.464 -18.700 1.00 84.31 99 VAL A CA 1
ATOM 730 C C . VAL A 1 99 ? 1.445 -5.799 -19.597 1.00 84.31 99 VAL A C 1
ATOM 732 O O . VAL A 1 99 ? 2.361 -6.518 -19.196 1.00 84.31 99 VAL A O 1
ATOM 735 N N . ARG A 1 100 ? 1.444 -5.281 -20.830 1.00 87.75 100 ARG A N 1
ATOM 736 C CA . ARG A 1 100 ? 2.526 -5.489 -21.802 1.00 87.75 100 ARG A CA 1
ATOM 737 C C . ARG A 1 100 ? 3.148 -4.151 -22.181 1.00 87.75 100 ARG A C 1
ATOM 739 O O . ARG A 1 100 ? 2.467 -3.288 -22.723 1.00 87.75 100 ARG A O 1
ATOM 746 N N . TYR A 1 101 ? 4.457 -4.030 -21.974 1.00 90.81 101 TYR A N 1
ATOM 747 C CA . TYR A 1 101 ? 5.247 -2.852 -22.338 1.00 90.81 101 TYR A CA 1
ATOM 748 C C . TYR A 1 101 ? 6.410 -3.234 -23.259 1.00 90.81 101 TYR A C 1
ATOM 750 O O . TYR A 1 101 ? 6.821 -4.394 -23.316 1.00 90.81 101 TYR A O 1
ATOM 758 N N . ARG A 1 1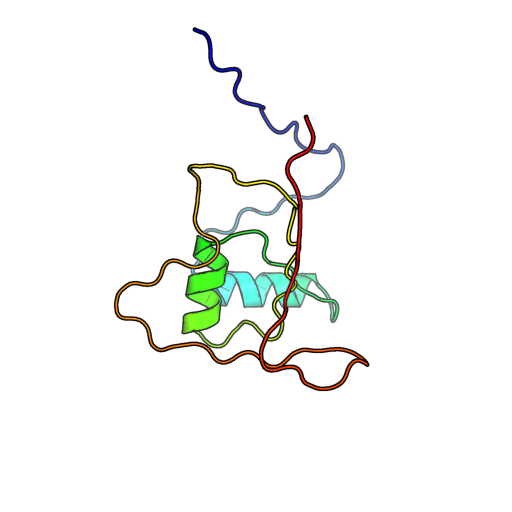02 ? 6.947 -2.251 -23.987 1.00 89.81 102 ARG A N 1
ATOM 759 C CA . ARG A 1 102 ? 8.207 -2.362 -24.735 1.00 89.81 102 ARG A CA 1
ATOM 760 C C . ARG A 1 102 ? 9.170 -1.278 -24.243 1.00 89.81 102 ARG A C 1
ATOM 762 O O . ARG 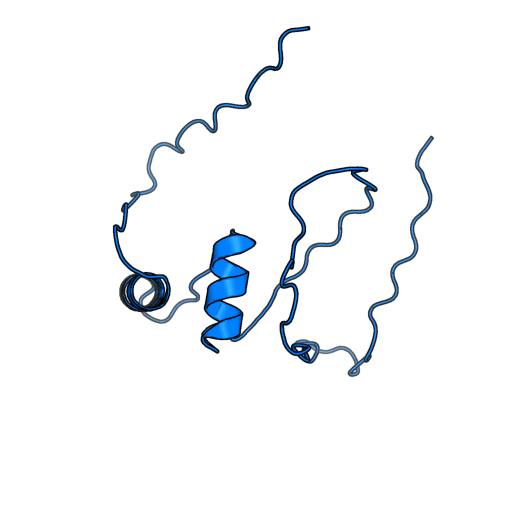A 1 102 ? 8.690 -0.189 -23.931 1.00 89.81 102 ARG A O 1
ATOM 769 N N . PRO A 1 103 ? 10.489 -1.534 -24.194 1.00 88.62 103 PRO A N 1
ATOM 770 C CA . PRO A 1 103 ? 11.461 -0.483 -23.920 1.00 88.62 103 PRO A CA 1
ATOM 771 C C . PRO A 1 103 ? 11.361 0.632 -24.964 1.00 88.62 103 PRO A C 1
ATOM 773 O O . PRO A 1 103 ? 11.282 0.353 -26.164 1.00 88.62 103 PRO A O 1
ATOM 776 N N . VAL A 1 104 ? 11.381 1.881 -24.506 1.00 84.31 104 VAL A N 1
ATOM 777 C CA . VAL A 1 104 ? 11.585 3.043 -25.378 1.00 84.31 104 VAL A CA 1
ATOM 778 C C . VAL A 1 104 ? 13.093 3.155 -25.623 1.00 84.31 104 VAL A C 1
ATOM 780 O O . VAL A 1 104 ? 13.865 3.016 -24.674 1.00 84.31 104 VAL A O 1
ATOM 783 N N . ARG A 1 105 ? 13.507 3.304 -26.886 1.00 78.00 105 ARG A N 1
ATOM 784 C CA . ARG A 1 105 ? 14.912 3.532 -27.263 1.00 78.00 105 ARG A CA 1
ATOM 785 C C . ARG A 1 105 ? 15.259 5.008 -27.173 1.00 78.00 105 ARG A C 1
ATOM 787 O O . ARG A 1 105 ? 14.359 5.815 -27.489 1.00 78.00 105 ARG A O 1
#

InterPro domains:
  IPR002734 Bacterial bifunctional deaminase-reductase, C-terminal [PF01872] (31-80)
  IPR024072 Dihydrofolate reductase-like domain superfamily [G3DSA:3.40.430.10] (1-103)
  IPR024072 Dihydrofolate reductase-like domain superfamily [SSF53597] (12-82)

Radius of gyration: 17.69 Å; chains: 1; bounding box: 47×42×46 Å

Sequence (105 aa):
MSSRFHRLRRPVGVPVTFLNCGPAEAVRIGLAAAGGRNLEVFSPSIGRQLLELGLIDEIDLHVAPVLLGAGIRLYDNPGGVPVRLHRVGDGAPTAVVNVRYRPVR

Secondary structure (DSSP, 8-state):
--------PPPTT-------S-HHHHHHHHHHHHTTS------HHHHHHHHHTT----------S---SS---S---TTPPPP-----SSS---SS---------

Organism: NCBI:txid3111921